Protein AF-A0A2T0B8X1-F1 (afdb_monomer)

Sequence (105 aa):
MNSKKLFFIYKSGQDINKYFTEHSGENKITGIAYKMLNSVKTGNKNDFMDAILRIYMTAQKEVPALFSEVFSDEDSEFEAVAQTFVSGLISKEIHKKEGEVNKDE

Solvent-accessible surface area (backbone atoms only — not comparable to full-atom values): 6146 Å² total; per-residue (Å²): 141,56,72,69,57,50,52,50,41,20,50,55,16,33,57,52,31,51,52,39,53,77,73,66,42,64,74,58,51,58,58,50,48,54,53,40,53,52,20,57,76,71,68,36,62,66,60,33,50,53,51,50,52,51,52,26,58,74,65,75,45,84,77,63,72,72,60,63,63,49,74,46,92,52,65,72,56,31,52,55,52,51,53,35,23,46,53,16,34,72,45,70,83,80,71,75,75,87,76,79,76,83,81,86,126

Mean predicted aligned error: 7.49 Å

Structure (mmCIF, N/CA/C/O backbone):
data_AF-A0A2T0B8X1-F1
#
_entry.id   AF-A0A2T0B8X1-F1
#
loop_
_atom_site.group_PDB
_atom_site.id
_atom_site.type_symbol
_atom_site.label_atom_id
_atom_site.label_alt_id
_atom_site.label_comp_id
_atom_site.label_asym_id
_atom_site.label_entity_id
_atom_site.label_seq_id
_atom_site.pdbx_PDB_ins_code
_atom_site.Cartn_x
_atom_site.Cartn_y
_atom_site.Cartn_z
_atom_site.occupancy
_atom_site.B_is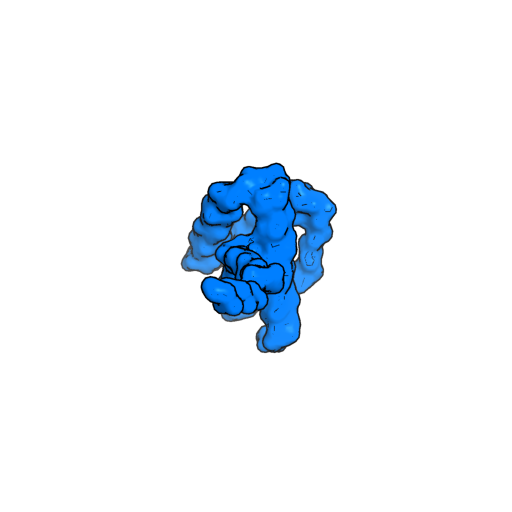o_or_equiv
_atom_site.auth_seq_id
_atom_site.auth_comp_id
_atom_site.auth_asym_id
_atom_site.auth_atom_id
_atom_site.pdbx_PDB_model_num
ATOM 1 N N . MET A 1 1 ? -8.247 -8.787 13.878 1.00 66.69 1 MET A N 1
ATOM 2 C CA . MET A 1 1 ? -7.614 -9.285 12.619 1.00 66.69 1 MET A CA 1
ATOM 3 C C . MET A 1 1 ? -7.165 -10.769 12.609 1.00 66.69 1 MET A C 1
ATOM 5 O O . MET A 1 1 ? -6.490 -11.212 13.527 1.00 66.69 1 MET A O 1
ATOM 9 N N . ASN A 1 2 ? -7.461 -11.538 11.544 1.00 80.62 2 ASN A N 1
ATOM 10 C CA . ASN A 1 2 ? -7.036 -12.948 11.339 1.00 80.62 2 ASN A CA 1
ATOM 11 C C . ASN A 1 2 ? -5.731 -13.047 10.508 1.00 80.62 2 ASN A C 1
ATOM 13 O O . ASN A 1 2 ? -5.604 -12.360 9.495 1.00 80.62 2 ASN A O 1
ATOM 17 N N . SER A 1 3 ? -4.799 -13.944 10.860 1.00 83.19 3 SER A N 1
ATOM 18 C CA . SER A 1 3 ? -3.523 -14.164 10.146 1.00 83.19 3 SER A CA 1
ATOM 19 C C . SER A 1 3 ? -3.674 -14.431 8.641 1.00 83.19 3 SER A C 1
ATOM 21 O O . SER A 1 3 ? -2.834 -13.996 7.857 1.00 83.19 3 SER A O 1
ATOM 23 N N . LYS A 1 4 ? -4.760 -15.087 8.207 1.00 88.06 4 LYS A N 1
ATOM 24 C CA . LYS A 1 4 ? -5.055 -15.300 6.777 1.00 88.06 4 LYS A CA 1
ATOM 25 C C . LYS A 1 4 ? -5.332 -13.987 6.039 1.00 88.06 4 LYS A C 1
ATOM 27 O O . LYS A 1 4 ? -4.872 -13.818 4.914 1.00 88.06 4 LYS A O 1
ATOM 32 N N . LYS A 1 5 ? -6.053 -13.055 6.676 1.00 87.50 5 LYS A N 1
ATOM 33 C CA . LYS A 1 5 ? -6.347 -11.727 6.112 1.00 87.50 5 LYS A CA 1
ATOM 34 C C . LYS A 1 5 ? -5.064 -10.912 5.957 1.00 87.50 5 LYS A C 1
ATOM 36 O O . LYS A 1 5 ? -4.812 -10.377 4.885 1.00 87.50 5 LYS A O 1
ATOM 41 N N . LEU A 1 6 ? -4.219 -10.887 6.991 1.00 89.81 6 LEU A N 1
ATOM 42 C CA . LEU A 1 6 ? -2.924 -10.199 6.938 1.00 89.81 6 LEU A CA 1
ATOM 43 C C . LEU A 1 6 ? -2.009 -10.783 5.856 1.00 89.81 6 LEU A C 1
ATOM 45 O O . LEU A 1 6 ? -1.403 -10.037 5.094 1.00 89.81 6 LEU A O 1
ATOM 49 N N . PHE A 1 7 ? -1.959 -12.110 5.724 1.00 92.25 7 PHE A N 1
ATOM 50 C CA . PHE A 1 7 ? -1.195 -12.743 4.651 1.00 92.25 7 PHE A CA 1
ATOM 51 C C . PHE A 1 7 ? -1.703 -12.340 3.260 1.00 92.25 7 PHE A C 1
ATOM 53 O O . PHE A 1 7 ? -0.900 -12.052 2.375 1.00 92.25 7 PHE A O 1
ATOM 60 N N . PHE A 1 8 ? -3.022 -12.264 3.072 1.00 92.62 8 PHE A N 1
ATOM 61 C CA . PHE A 1 8 ? -3.604 -11.785 1.821 1.00 92.62 8 PHE A CA 1
ATOM 62 C C . PHE A 1 8 ? -3.239 -10.317 1.544 1.00 92.62 8 PHE A C 1
ATOM 64 O O . PHE A 1 8 ? -2.752 -10.024 0.459 1.00 92.62 8 PHE A O 1
ATOM 71 N N . ILE A 1 9 ? -3.365 -9.417 2.530 1.00 93.94 9 ILE A N 1
ATOM 72 C CA . ILE A 1 9 ? -2.929 -8.010 2.412 1.00 93.94 9 ILE A CA 1
ATOM 73 C C . ILE A 1 9 ? -1.461 -7.916 1.994 1.00 93.94 9 ILE A C 1
ATOM 75 O O . ILE A 1 9 ? -1.116 -7.158 1.086 1.00 93.94 9 ILE A O 1
ATOM 79 N N . TYR A 1 10 ? -0.601 -8.692 2.653 1.00 95.06 10 TYR A N 1
ATOM 80 C CA . TYR A 1 10 ? 0.819 -8.733 2.342 1.00 95.06 10 TYR A CA 1
ATOM 81 C C . TYR A 1 10 ? 1.038 -9.138 0.881 1.00 95.06 10 TYR A C 1
ATOM 83 O O . TYR A 1 10 ? 1.740 -8.444 0.149 1.00 95.06 10 TYR A O 1
ATOM 91 N N . LYS A 1 11 ? 0.384 -10.215 0.426 1.00 95.44 11 LYS A N 1
ATOM 92 C CA . LYS A 1 11 ? 0.465 -10.678 -0.966 1.00 95.44 11 LYS A CA 1
ATOM 93 C C . LYS A 1 11 ? -0.049 -9.653 -1.968 1.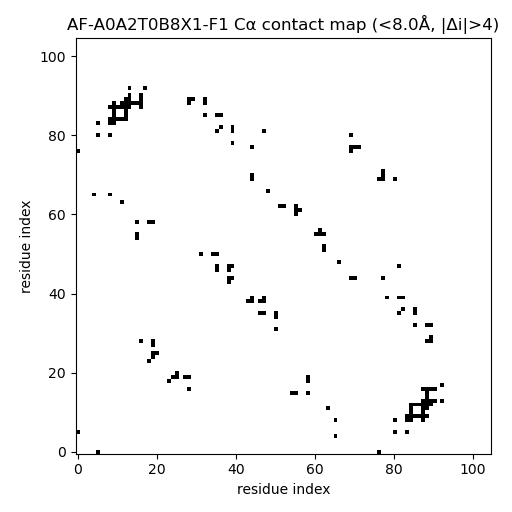00 95.44 11 LYS A C 1
ATOM 95 O O . LYS A 1 11 ? 0.597 -9.472 -2.994 1.00 95.44 11 LYS A O 1
ATOM 100 N N . SER A 1 12 ? -1.117 -8.930 -1.654 1.00 95.19 12 SER A N 1
ATOM 101 C CA . SER A 1 12 ? -1.599 -7.835 -2.497 1.00 95.19 12 SER A CA 1
ATOM 102 C C . SER A 1 12 ? -0.571 -6.703 -2.617 1.00 95.19 12 SER A C 1
ATOM 104 O O . SER A 1 12 ? -0.390 -6.143 -3.694 1.00 95.19 12 SER A O 1
ATOM 106 N N . GLY A 1 13 ? 0.158 -6.392 -1.539 1.00 95.50 13 GLY A N 1
ATOM 107 C CA . GLY A 1 13 ? 1.297 -5.469 -1.592 1.00 95.50 13 GLY A CA 1
ATOM 108 C C . GLY A 1 13 ? 2.406 -5.967 -2.523 1.00 95.50 13 GLY A C 1
ATOM 109 O O . GLY A 1 13 ? 2.877 -5.210 -3.373 1.00 95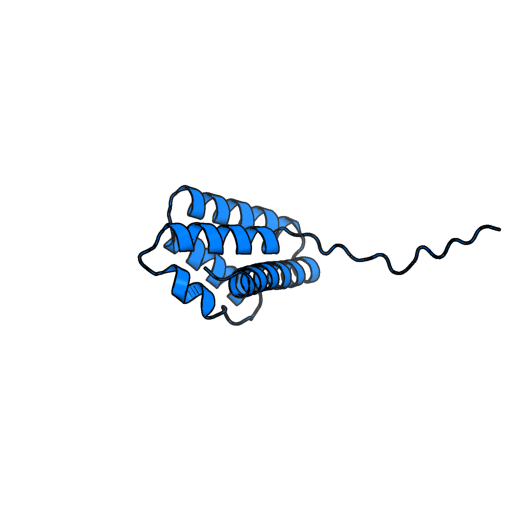.50 13 GLY A O 1
ATOM 110 N N . GLN A 1 14 ? 2.779 -7.249 -2.418 1.00 95.19 14 GLN A N 1
ATOM 111 C CA . GLN A 1 14 ? 3.794 -7.856 -3.294 1.00 95.19 14 GLN A CA 1
ATOM 112 C C . GLN A 1 14 ? 3.378 -7.833 -4.769 1.00 95.19 14 GLN A C 1
ATOM 114 O O . GLN A 1 14 ? 4.189 -7.544 -5.642 1.00 95.19 14 GLN A O 1
ATOM 119 N N . ASP A 1 15 ? 2.108 -8.112 -5.055 1.00 95.00 15 ASP A N 1
ATOM 120 C CA . ASP A 1 15 ? 1.574 -8.135 -6.417 1.00 95.00 15 ASP A CA 1
ATOM 121 C C . ASP A 1 15 ? 1.592 -6.744 -7.081 1.00 95.00 15 ASP A C 1
ATOM 123 O O . ASP A 1 15 ? 1.850 -6.612 -8.283 1.00 95.00 15 ASP A O 1
ATOM 127 N N . ILE A 1 16 ? 1.386 -5.678 -6.299 1.00 95.12 16 ILE A N 1
ATOM 128 C CA . ILE A 1 16 ? 1.595 -4.312 -6.788 1.00 95.12 16 ILE A CA 1
ATOM 129 C C . ILE A 1 16 ? 3.085 -4.015 -6.976 1.00 95.12 16 ILE A C 1
ATOM 131 O O . ILE A 1 16 ? 3.451 -3.453 -8.008 1.00 95.12 16 ILE A O 1
ATOM 135 N N . ASN A 1 17 ? 3.954 -4.405 -6.034 1.00 94.00 17 ASN A N 1
ATOM 136 C CA . ASN A 1 17 ? 5.403 -4.243 -6.198 1.00 94.00 17 ASN A CA 1
ATOM 137 C C . ASN A 1 17 ? 5.875 -4.845 -7.526 1.00 94.00 17 ASN A C 1
ATOM 139 O O . ASN A 1 17 ? 6.498 -4.148 -8.326 1.00 94.00 17 ASN A O 1
ATOM 143 N N . LYS A 1 18 ? 5.498 -6.101 -7.781 1.00 92.25 18 LYS A N 1
ATOM 144 C CA . LYS A 1 18 ? 5.839 -6.839 -8.995 1.00 92.25 18 LYS A CA 1
ATOM 145 C C . LYS A 1 18 ? 5.445 -6.076 -10.256 1.00 92.25 18 LYS A C 1
ATOM 147 O O . LYS A 1 18 ? 6.293 -5.843 -11.113 1.00 92.25 18 LYS A O 1
ATOM 152 N N . TYR A 1 19 ? 4.201 -5.597 -10.324 1.00 93.00 19 TYR A N 1
ATOM 153 C CA . TYR A 1 19 ? 3.735 -4.796 -11.456 1.00 93.00 19 TYR A CA 1
ATOM 154 C C . TYR A 1 19 ? 4.629 -3.571 -11.707 1.00 93.00 19 TYR A C 1
ATOM 156 O O . TYR A 1 19 ? 5.076 -3.349 -12.831 1.00 93.00 19 TYR A O 1
ATOM 164 N N . PHE A 1 20 ? 4.927 -2.777 -10.675 1.00 91.19 20 PHE A N 1
ATOM 165 C CA . PHE A 1 20 ? 5.740 -1.567 -10.841 1.00 91.19 20 PHE A CA 1
ATOM 166 C C . PHE A 1 20 ? 7.206 -1.869 -11.164 1.00 91.19 20 PHE A C 1
ATOM 168 O O . PHE A 1 20 ? 7.811 -1.127 -11.939 1.00 91.19 20 PHE A O 1
ATOM 175 N N . THR A 1 21 ? 7.768 -2.942 -10.611 1.00 88.56 21 THR A N 1
ATOM 176 C CA . THR A 1 21 ? 9.126 -3.400 -10.931 1.00 88.56 21 THR A CA 1
ATOM 177 C C . THR A 1 21 ? 9.231 -3.802 -12.403 1.00 88.56 21 THR A C 1
ATOM 179 O O . THR A 1 21 ? 10.175 -3.398 -13.077 1.00 88.56 21 THR A O 1
ATOM 182 N N . GLU A 1 22 ? 8.224 -4.499 -12.933 1.00 88.94 22 GLU A N 1
ATOM 183 C CA . GLU A 1 22 ? 8.170 -4.927 -14.337 1.00 88.94 22 GLU A CA 1
ATOM 184 C C . GLU A 1 22 ? 7.871 -3.774 -15.321 1.00 88.94 22 GLU A C 1
ATOM 186 O O . GLU A 1 22 ? 8.347 -3.808 -16.453 1.00 88.94 22 GLU A O 1
ATOM 191 N N . HIS A 1 23 ? 7.115 -2.742 -14.912 1.00 87.62 23 HIS A N 1
ATOM 192 C CA . HIS A 1 23 ? 6.542 -1.750 -15.846 1.00 87.62 23 HIS A CA 1
ATOM 193 C C . HIS A 1 23 ? 6.951 -0.285 -15.607 1.00 87.62 23 HIS A C 1
ATOM 195 O O . HIS A 1 23 ? 6.602 0.587 -16.402 1.00 87.62 23 HIS A O 1
ATOM 201 N N . SER A 1 24 ? 7.593 0.065 -14.490 1.00 73.88 24 SER A N 1
ATOM 202 C CA . SER A 1 24 ? 7.782 1.477 -14.092 1.00 73.88 24 SER A CA 1
ATOM 203 C C . SER A 1 24 ? 9.072 1.787 -13.321 1.00 73.88 24 SER A C 1
ATOM 205 O O . SER A 1 24 ? 9.326 2.960 -13.038 1.00 73.88 24 SER A O 1
ATOM 207 N N . GLY A 1 25 ? 9.887 0.778 -13.000 1.00 66.81 25 GLY A N 1
ATOM 208 C CA . GLY A 1 25 ? 11.149 0.920 -12.270 1.00 66.81 25 GLY A CA 1
ATOM 209 C C . GLY A 1 25 ? 10.988 1.048 -10.745 1.00 66.81 25 GLY A C 1
ATOM 210 O O . GLY A 1 25 ? 10.075 1.707 -10.241 1.00 66.81 25 GLY A O 1
ATOM 211 N N . GLU A 1 26 ? 11.920 0.444 -9.996 1.00 67.56 26 GLU A N 1
ATOM 212 C CA . GLU A 1 26 ? 11.857 0.278 -8.528 1.00 67.56 26 GLU A CA 1
ATOM 213 C C . GLU A 1 26 ? 11.711 1.598 -7.742 1.00 67.56 26 GLU A C 1
ATOM 215 O O . GLU A 1 26 ? 11.028 1.649 -6.716 1.00 67.56 26 GLU A O 1
ATOM 220 N N . ASN A 1 27 ? 12.294 2.699 -8.233 1.00 74.44 27 ASN A N 1
ATOM 221 C CA . ASN A 1 27 ? 12.314 3.994 -7.536 1.00 74.44 27 ASN A CA 1
ATOM 222 C C . ASN A 1 27 ? 10.911 4.555 -7.237 1.00 74.44 27 ASN A C 1
ATOM 224 O O . ASN A 1 27 ? 10.731 5.313 -6.279 1.00 74.44 27 ASN A O 1
ATOM 228 N N . LYS A 1 28 ? 9.903 4.180 -8.035 1.00 82.50 28 LYS A N 1
ATOM 229 C CA 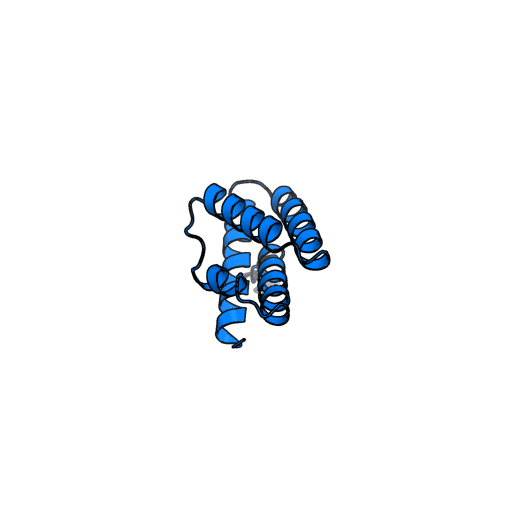. LYS A 1 28 ? 8.526 4.656 -7.864 1.00 82.50 28 LYS A CA 1
ATOM 230 C C . LYS A 1 28 ? 7.867 4.060 -6.617 1.00 82.50 28 LYS A C 1
ATOM 232 O O . LYS A 1 28 ? 7.156 4.776 -5.912 1.00 82.50 28 LYS A O 1
ATOM 237 N N . ILE A 1 29 ? 8.151 2.794 -6.303 1.00 89.56 29 ILE A N 1
ATOM 238 C CA . ILE A 1 29 ? 7.592 2.099 -5.136 1.00 89.56 29 ILE A CA 1
ATOM 239 C C . ILE A 1 29 ? 8.098 2.707 -3.831 1.00 89.56 29 ILE A C 1
ATOM 241 O O . ILE A 1 29 ? 7.295 2.990 -2.944 1.00 89.56 29 ILE A O 1
ATOM 245 N N . THR A 1 30 ? 9.399 2.986 -3.731 1.00 88.56 30 THR A N 1
ATOM 246 C CA . THR A 1 30 ? 9.996 3.571 -2.522 1.00 88.56 30 THR A CA 1
ATOM 247 C C . THR A 1 30 ? 9.327 4.895 -2.151 1.00 88.56 30 THR A C 1
ATOM 249 O O . THR A 1 30 ? 8.919 5.091 -1.007 1.00 88.56 30 THR A O 1
ATOM 252 N N . GLY A 1 31 ? 9.134 5.792 -3.125 1.00 91.19 31 GLY A N 1
ATOM 253 C CA . GLY A 1 31 ? 8.467 7.076 -2.889 1.00 91.19 31 GLY A CA 1
ATOM 254 C C . GLY A 1 31 ? 7.001 6.936 -2.461 1.00 91.19 31 GLY A C 1
ATOM 255 O O . GLY A 1 31 ? 6.529 7.699 -1.617 1.00 91.19 31 GLY A O 1
ATOM 256 N N . ILE A 1 32 ? 6.280 5.955 -3.010 1.00 92.56 32 ILE A N 1
ATOM 257 C CA . ILE A 1 32 ? 4.892 5.659 -2.624 1.00 92.56 32 ILE A CA 1
ATOM 258 C C . ILE A 1 32 ? 4.839 5.108 -1.196 1.00 92.56 32 ILE A C 1
ATOM 260 O O . ILE A 1 32 ? 4.046 5.592 -0.389 1.00 92.56 32 ILE A O 1
ATOM 264 N N . ALA A 1 33 ? 5.711 4.154 -0.863 1.00 94.38 33 ALA A N 1
ATOM 265 C CA . ALA A 1 33 ? 5.778 3.552 0.464 1.00 94.38 33 ALA A CA 1
ATOM 266 C C . ALA A 1 33 ? 6.062 4.601 1.550 1.00 94.38 33 ALA A C 1
ATOM 268 O O . ALA A 1 33 ? 5.395 4.607 2.582 1.00 94.38 33 ALA A O 1
ATOM 269 N N . TYR A 1 34 ? 6.972 5.550 1.299 1.00 94.19 34 TYR A N 1
ATOM 270 C CA . TYR A 1 34 ? 7.220 6.659 2.227 1.00 94.19 34 TYR A CA 1
ATOM 271 C C . TYR A 1 34 ? 5.981 7.527 2.469 1.00 94.19 34 TYR A C 1
ATOM 273 O O . TYR A 1 34 ? 5.704 7.887 3.613 1.00 94.19 34 TYR A O 1
ATOM 281 N N . LYS A 1 35 ? 5.213 7.848 1.419 1.00 93.81 35 LYS A N 1
ATOM 282 C CA . LYS A 1 35 ? 3.964 8.612 1.567 1.00 93.81 35 LYS A CA 1
ATOM 283 C C . LYS A 1 35 ? 2.937 7.842 2.393 1.00 93.81 35 LYS A C 1
ATOM 285 O O . LYS A 1 35 ? 2.389 8.409 3.329 1.00 93.81 35 LYS A O 1
ATOM 290 N N . MET A 1 36 ? 2.751 6.552 2.107 1.00 95.75 36 MET A N 1
ATOM 291 C CA . MET A 1 36 ? 1.845 5.690 2.872 1.00 95.75 36 MET A CA 1
ATOM 292 C C . MET A 1 36 ? 2.244 5.606 4.348 1.00 95.75 36 MET A C 1
ATOM 294 O O . MET A 1 36 ? 1.390 5.753 5.215 1.00 95.75 36 MET A O 1
ATOM 298 N N . LEU A 1 37 ? 3.535 5.438 4.652 1.00 95.38 37 LEU A N 1
ATOM 299 C CA . LEU A 1 37 ? 4.028 5.413 6.034 1.00 95.38 37 LEU A CA 1
ATOM 300 C C . LEU A 1 37 ? 3.763 6.730 6.770 1.00 95.38 37 LEU A C 1
ATOM 302 O O . LEU A 1 37 ? 3.444 6.705 7.956 1.00 95.38 37 LEU A O 1
ATOM 306 N N . ASN A 1 38 ? 3.877 7.871 6.088 1.00 95.62 38 ASN A N 1
ATOM 307 C CA . ASN A 1 38 ? 3.538 9.161 6.684 1.00 95.62 38 ASN A CA 1
ATOM 308 C C . ASN A 1 38 ? 2.039 9.261 6.989 1.00 95.62 38 ASN A C 1
ATOM 310 O O . ASN A 1 38 ? 1.694 9.691 8.084 1.00 95.62 38 ASN A O 1
ATOM 314 N N . SER A 1 39 ? 1.171 8.809 6.079 1.00 94.38 39 SER A N 1
ATOM 315 C CA . SER A 1 39 ? -0.280 8.766 6.304 1.00 94.38 39 SER A CA 1
ATOM 316 C C . SER A 1 39 ? -0.661 7.862 7.479 1.00 94.38 39 SER A C 1
ATOM 318 O O . SER A 1 39 ? -1.494 8.241 8.293 1.00 94.38 39 SER A O 1
ATOM 320 N N . VAL A 1 40 ? -0.016 6.698 7.619 1.00 93.00 40 VAL A N 1
ATOM 321 C CA . VAL A 1 40 ? -0.235 5.797 8.765 1.00 93.00 40 VAL A CA 1
ATOM 322 C C . VAL A 1 40 ? 0.178 6.468 10.074 1.00 93.00 40 VAL A C 1
ATOM 324 O O . VAL A 1 40 ? -0.600 6.490 11.020 1.00 93.00 40 VAL A O 1
ATOM 327 N N . LYS A 1 41 ? 1.368 7.082 10.121 1.00 92.38 41 LYS A N 1
ATOM 328 C CA . LYS A 1 41 ? 1.880 7.763 11.325 1.00 92.38 41 LYS A CA 1
ATOM 329 C C . LYS A 1 41 ? 1.003 8.920 11.796 1.00 92.38 41 LYS A C 1
ATOM 331 O O . LYS A 1 41 ? 0.964 9.194 12.989 1.00 92.38 41 LYS A O 1
ATOM 336 N N . THR A 1 42 ? 0.349 9.626 10.876 1.00 92.62 42 THR A N 1
ATOM 337 C CA . THR A 1 42 ? -0.534 10.755 11.203 1.00 92.62 42 THR A CA 1
ATOM 338 C C . THR A 1 42 ? -1.994 10.344 11.389 1.00 92.62 42 THR A C 1
ATOM 340 O O . THR A 1 42 ? -2.833 11.211 11.616 1.00 92.62 42 THR A O 1
ATOM 343 N N . GLY A 1 43 ? -2.316 9.049 11.277 1.00 89.00 43 GLY A N 1
ATOM 344 C CA . GLY A 1 43 ? -3.694 8.556 11.328 1.00 89.00 43 GLY A CA 1
ATOM 345 C C . GLY A 1 43 ? -4.548 8.988 10.130 1.00 89.00 43 GLY A C 1
ATOM 346 O O . GLY A 1 43 ? -5.773 8.887 10.175 1.00 89.00 43 GLY A O 1
ATOM 347 N N . ASN A 1 44 ? -3.937 9.477 9.046 1.00 92.06 44 ASN A N 1
ATOM 348 C CA . ASN A 1 44 ? -4.661 9.953 7.873 1.00 92.06 44 ASN A CA 1
ATOM 349 C C . ASN A 1 44 ? -5.080 8.781 6.966 1.00 92.06 44 ASN A C 1
ATOM 351 O O . ASN A 1 44 ? -4.435 8.475 5.957 1.00 92.06 44 ASN A O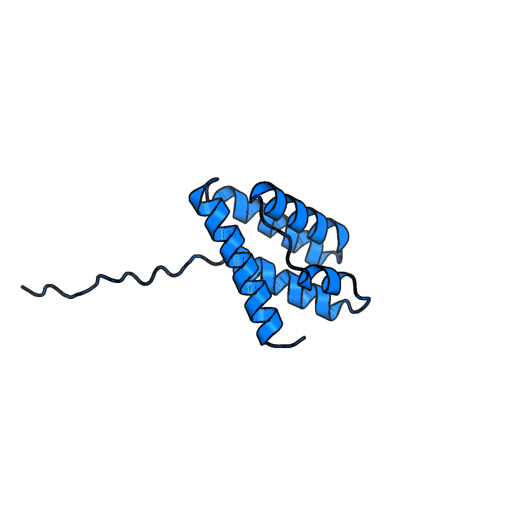 1
ATOM 355 N N . LYS A 1 45 ? -6.188 8.128 7.341 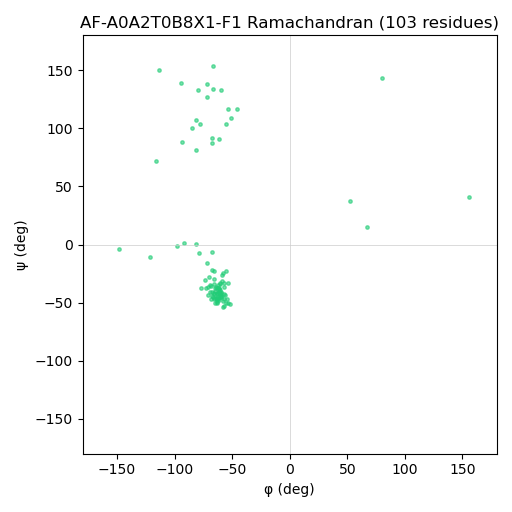1.00 91.06 45 LYS A N 1
ATOM 356 C CA . LYS A 1 45 ? -6.803 7.009 6.603 1.00 91.06 45 LYS A CA 1
ATOM 357 C C . LYS A 1 45 ? -7.161 7.390 5.159 1.00 91.06 45 LYS A C 1
ATOM 359 O O . LYS A 1 45 ? -6.976 6.580 4.252 1.00 91.06 45 LYS A O 1
ATOM 364 N N . ASN A 1 46 ? -7.607 8.629 4.937 1.00 91.38 46 ASN A N 1
ATOM 365 C CA . ASN A 1 46 ? -7.987 9.122 3.611 1.00 91.38 46 ASN A CA 1
ATOM 366 C C . ASN A 1 46 ? -6.784 9.165 2.667 1.00 91.38 46 ASN A C 1
ATOM 368 O O . ASN A 1 46 ? -6.844 8.579 1.591 1.00 91.38 46 ASN A O 1
ATOM 372 N N . ASP A 1 47 ? -5.668 9.765 3.090 1.00 93.50 47 ASP A N 1
ATOM 373 C CA . ASP A 1 47 ? -4.455 9.831 2.264 1.00 93.50 47 ASP A CA 1
ATOM 374 C C . ASP A 1 47 ? -3.891 8.438 1.957 1.00 93.50 47 ASP A C 1
ATOM 376 O O . ASP A 1 47 ? -3.401 8.185 0.852 1.00 93.50 47 ASP A O 1
ATOM 380 N N . PHE A 1 48 ? -3.963 7.520 2.927 1.00 93.88 48 PHE A N 1
ATOM 381 C CA . PHE A 1 48 ? -3.557 6.135 2.708 1.00 93.88 48 PHE A CA 1
ATOM 382 C C . PHE A 1 48 ? -4.415 5.474 1.619 1.00 93.88 48 PHE A C 1
ATOM 384 O O . PHE A 1 48 ? -3.879 4.881 0.681 1.00 93.88 48 PHE A O 1
ATOM 391 N N . MET A 1 49 ? -5.737 5.618 1.701 1.00 92.19 49 MET A N 1
ATOM 392 C CA . MET A 1 49 ? -6.669 5.033 0.735 1.00 92.19 49 MET A CA 1
ATOM 393 C C . MET A 1 49 ? -6.583 5.676 -0.650 1.00 92.19 49 MET A C 1
ATOM 395 O O . MET A 1 49 ? -6.624 4.972 -1.658 1.00 92.19 49 MET A O 1
ATOM 399 N N . ASP A 1 50 ? -6.349 6.981 -0.715 1.00 94.19 50 ASP A N 1
ATOM 400 C CA . ASP A 1 50 ? -6.022 7.696 -1.945 1.00 94.19 50 ASP A CA 1
ATOM 401 C C . ASP A 1 50 ? -4.776 7.120 -2.627 1.00 94.19 50 ASP A C 1
ATOM 403 O O . ASP A 1 50 ? -4.733 6.961 -3.851 1.00 94.19 50 ASP A O 1
ATOM 407 N N . ALA A 1 51 ? -3.745 6.800 -1.841 1.00 94.56 51 ALA A N 1
ATOM 408 C CA . ALA A 1 51 ? -2.534 6.180 -2.354 1.00 94.56 51 ALA A CA 1
ATOM 409 C C . ALA A 1 51 ? -2.801 4.753 -2.864 1.00 94.56 51 ALA A C 1
ATOM 411 O O . ALA A 1 51 ? -2.301 4.407 -3.937 1.00 94.56 51 ALA A O 1
ATOM 412 N N . ILE A 1 52 ? -3.620 3.960 -2.158 1.00 95.19 52 ILE A N 1
ATOM 413 C CA . ILE A 1 52 ? -4.081 2.635 -2.611 1.00 95.19 52 ILE A CA 1
ATOM 414 C C . ILE A 1 52 ? -4.808 2.755 -3.956 1.00 95.19 52 ILE A C 1
ATOM 416 O O . ILE A 1 52 ? -4.411 2.123 -4.933 1.00 95.19 52 ILE A O 1
ATOM 420 N N . LEU A 1 53 ? -5.822 3.614 -4.059 1.00 95.00 53 LEU A N 1
ATOM 421 C CA . LEU A 1 53 ? -6.593 3.783 -5.292 1.00 95.00 53 LEU A CA 1
ATOM 422 C C . LEU A 1 53 ? -5.694 4.148 -6.479 1.00 95.00 53 LEU A C 1
ATOM 424 O O . LEU A 1 53 ? -5.814 3.554 -7.549 1.00 95.00 53 LEU A O 1
ATOM 428 N N . ARG A 1 54 ? -4.738 5.066 -6.289 1.00 94.25 54 ARG A N 1
ATOM 429 C CA . ARG A 1 54 ? -3.816 5.489 -7.356 1.00 94.25 54 ARG A CA 1
ATOM 430 C C . ARG A 1 54 ? -2.921 4.358 -7.857 1.00 94.25 54 ARG A C 1
ATOM 432 O O . ARG A 1 54 ? -2.721 4.253 -9.069 1.00 94.25 54 ARG A O 1
ATOM 439 N N . ILE A 1 55 ? -2.367 3.525 -6.972 1.00 94.25 55 ILE A N 1
ATOM 440 C CA . ILE A 1 55 ? -1.477 2.433 -7.404 1.00 94.25 55 ILE A CA 1
ATOM 441 C C . ILE A 1 55 ? -2.240 1.299 -8.079 1.00 94.25 55 ILE A C 1
ATOM 443 O O . ILE A 1 55 ? -1.759 0.783 -9.083 1.00 94.25 55 ILE A O 1
ATOM 447 N N . TYR A 1 56 ? -3.441 0.966 -7.601 1.00 95.25 56 TYR A N 1
ATOM 448 C CA . TYR A 1 56 ? -4.289 -0.046 -8.233 1.00 95.25 56 TYR A CA 1
ATOM 449 C C . TYR A 1 56 ? -4.834 0.432 -9.580 1.00 95.25 56 TYR A C 1
ATOM 451 O O . TYR A 1 56 ? -4.772 -0.307 -10.558 1.00 95.25 56 TYR A O 1
ATOM 459 N N . MET A 1 57 ? -5.243 1.701 -9.677 1.00 94.94 57 MET A N 1
ATOM 460 C CA . MET A 1 57 ? -5.629 2.331 -10.943 1.00 94.94 57 MET A CA 1
ATOM 461 C C . MET A 1 57 ? -4.475 2.325 -11.951 1.00 94.94 57 MET A C 1
ATOM 463 O O . MET A 1 57 ? -4.664 1.946 -13.102 1.00 94.94 57 MET A O 1
ATOM 467 N N . THR A 1 58 ? -3.262 2.683 -11.516 1.00 93.25 58 THR A N 1
ATOM 468 C CA . THR A 1 58 ? -2.061 2.627 -12.370 1.00 93.25 58 THR A CA 1
ATOM 469 C C . THR A 1 58 ? -1.752 1.198 -12.820 1.00 93.25 58 THR A C 1
ATOM 471 O O . THR A 1 58 ? -1.277 0.994 -13.937 1.00 93.25 58 THR A O 1
ATOM 474 N N . ALA A 1 59 ? -2.014 0.215 -11.955 1.00 93.00 59 ALA A N 1
ATOM 475 C CA . ALA A 1 59 ? -1.849 -1.201 -12.251 1.00 93.00 59 ALA A CA 1
ATOM 476 C C . ALA A 1 59 ? -2.989 -1.807 -13.079 1.00 93.00 59 ALA A C 1
ATOM 478 O O . ALA A 1 59 ? -2.874 -2.959 -13.484 1.00 93.00 59 ALA A O 1
ATOM 479 N N . GLN A 1 60 ? -4.070 -1.056 -13.330 1.00 94.25 60 GLN A N 1
ATOM 480 C CA . GLN A 1 60 ? -5.312 -1.564 -13.925 1.00 94.25 60 GLN A CA 1
ATOM 481 C C . GLN A 1 60 ? -5.851 -2.797 -13.174 1.00 94.25 60 GLN A C 1
ATOM 483 O O . GLN A 1 60 ? -6.353 -3.744 -13.776 1.00 94.25 60 GLN A O 1
ATOM 488 N N . LYS A 1 61 ? -5.720 -2.789 -11.841 1.00 94.25 61 LYS A N 1
ATOM 489 C CA . LYS A 1 61 ? -6.165 -3.858 -10.939 1.00 94.25 61 LYS A CA 1
ATOM 490 C C . LYS A 1 61 ? -7.310 -3.373 -10.058 1.00 94.25 61 LYS A C 1
ATOM 492 O O . LYS A 1 61 ? -7.378 -2.200 -9.695 1.00 94.25 61 LYS A O 1
ATOM 497 N N . GLU A 1 62 ? -8.180 -4.296 -9.668 1.00 93.31 62 GLU A N 1
ATOM 498 C CA . GLU A 1 62 ? -9.232 -4.030 -8.688 1.00 93.31 62 GLU A CA 1
ATOM 499 C C . GLU A 1 62 ? -8.641 -3.889 -7.283 1.00 93.31 62 GLU A C 1
ATOM 501 O O . GLU A 1 62 ? -7.773 -4.667 -6.880 1.00 93.31 62 GLU A O 1
ATOM 506 N N . VAL A 1 63 ? -9.127 -2.905 -6.522 1.00 92.50 63 VAL A N 1
ATOM 507 C CA . VAL A 1 63 ? -8.758 -2.765 -5.110 1.00 92.50 63 VAL A CA 1
ATOM 508 C C . VAL A 1 63 ? -9.428 -3.889 -4.316 1.00 92.50 63 VAL A C 1
ATOM 510 O O . VAL A 1 63 ? -10.652 -4.020 -4.377 1.00 92.50 63 VAL A O 1
ATO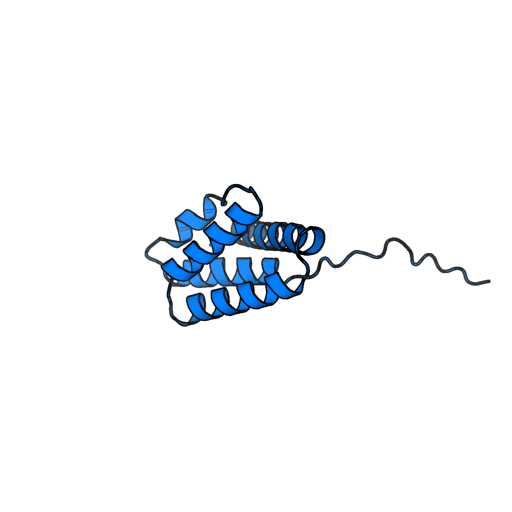M 513 N N . PRO A 1 64 ? -8.678 -4.679 -3.528 1.00 90.62 64 PRO A N 1
ATOM 514 C CA . PRO A 1 64 ? -9.273 -5.721 -2.715 1.00 90.62 64 PRO A CA 1
ATOM 515 C C . PRO A 1 64 ? -10.292 -5.160 -1.725 1.00 90.62 64 PRO A C 1
ATOM 517 O O . PRO A 1 64 ? -9.989 -4.227 -0.981 1.00 90.62 64 PRO A O 1
ATOM 520 N N . ALA A 1 65 ? -11.464 -5.796 -1.646 1.00 86.00 65 ALA A N 1
ATOM 521 C CA . ALA A 1 65 ? -12.540 -5.402 -0.733 1.00 86.00 65 ALA A CA 1
ATOM 522 C C . ALA A 1 65 ? -12.093 -5.334 0.737 1.00 86.00 65 ALA A C 1
ATOM 524 O O . ALA A 1 65 ? -12.655 -4.588 1.520 1.00 86.00 65 ALA A O 1
ATOM 525 N N . LEU A 1 66 ? -11.027 -6.045 1.111 1.00 83.31 66 LEU A N 1
ATOM 526 C CA . LEU A 1 66 ? -10.457 -5.992 2.456 1.00 83.31 66 LEU A CA 1
ATOM 527 C C . LEU A 1 66 ? -10.015 -4.576 2.881 1.00 83.31 66 LEU A C 1
ATOM 529 O O . LEU A 1 66 ? -10.009 -4.277 4.070 1.00 83.31 66 LEU A O 1
ATOM 533 N N . PHE A 1 67 ? -9.706 -3.681 1.937 1.00 84.56 67 PHE A N 1
ATOM 534 C CA . PHE A 1 67 ? -9.432 -2.278 2.255 1.00 84.56 67 PHE A CA 1
ATOM 535 C C . PHE A 1 67 ? -10.679 -1.485 2.667 1.00 84.56 67 PHE A C 1
ATOM 537 O O . PHE A 1 67 ? -10.532 -0.432 3.274 1.00 84.56 67 PHE A O 1
ATOM 544 N N . SER A 1 68 ? -11.903 -1.960 2.409 1.00 76.44 68 SER A N 1
ATOM 545 C CA . SER A 1 68 ? -13.100 -1.297 2.942 1.00 76.44 68 SER A CA 1
ATOM 546 C C . SER A 1 68 ? -13.224 -1.475 4.456 1.00 76.44 68 SER A C 1
ATOM 548 O O . SER A 1 68 ? -13.776 -0.610 5.127 1.00 76.44 68 SER A O 1
ATOM 550 N N . GLU A 1 69 ? -12.676 -2.566 5.005 1.00 71.81 69 GLU A N 1
ATOM 551 C CA . GLU A 1 69 ? -12.642 -2.822 6.454 1.00 71.81 69 GLU A CA 1
ATOM 552 C C . GLU A 1 69 ? -11.728 -1.826 7.191 1.00 71.81 69 GLU A C 1
ATOM 554 O O . GLU A 1 69 ? -11.923 -1.567 8.373 1.00 71.81 69 GLU A O 1
ATOM 559 N N . VAL A 1 70 ? -10.780 -1.202 6.483 1.00 68.69 70 VAL A N 1
ATOM 560 C CA . VAL A 1 70 ? -9.881 -0.163 7.019 1.00 68.69 70 VAL A CA 1
ATOM 561 C C . VAL A 1 70 ? -10.625 1.118 7.417 1.00 68.69 70 VAL A C 1
ATOM 563 O O . VAL A 1 70 ? -10.142 1.878 8.255 1.00 68.69 70 VAL A O 1
ATOM 566 N N . PHE A 1 71 ? -11.807 1.358 6.846 1.00 67.19 71 PHE A N 1
ATOM 567 C CA . PHE A 1 71 ? -12.668 2.477 7.233 1.00 67.19 71 PHE A CA 1
ATOM 568 C C . PHE A 1 71 ? -13.499 2.195 8.490 1.00 67.19 71 PHE A C 1
ATOM 570 O O . PHE A 1 71 ? -14.278 3.054 8.891 1.00 67.19 71 PHE A O 1
ATOM 577 N N . SER A 1 72 ? -13.364 1.015 9.104 1.00 68.44 72 SER A N 1
ATOM 578 C CA . SER A 1 72 ? -14.004 0.745 10.390 1.00 68.44 72 SER A CA 1
ATOM 579 C C . SER A 1 72 ? -13.394 1.613 11.503 1.00 68.44 72 SER A C 1
ATOM 581 O O . SER A 1 72 ? -12.246 2.068 11.418 1.00 68.44 72 SER A O 1
ATOM 583 N N . ASP A 1 73 ? -14.187 1.877 12.545 1.00 61.19 73 ASP A N 1
ATOM 584 C CA . ASP A 1 73 ? -13.833 2.806 13.628 1.00 61.19 73 ASP A CA 1
ATOM 585 C C . ASP A 1 73 ? -12.661 2.313 14.507 1.00 61.19 73 ASP A C 1
ATOM 587 O O . ASP A 1 73 ? -12.164 3.057 15.350 1.00 61.19 73 ASP A O 1
ATOM 591 N N . GLU A 1 74 ? -12.169 1.085 14.309 1.00 70.62 74 GLU A N 1
ATOM 592 C CA . GLU A 1 74 ? -11.043 0.537 15.068 1.00 70.62 74 GLU A CA 1
ATOM 593 C C . GLU A 1 74 ? -9.688 0.951 14.466 1.00 70.62 74 GLU A C 1
ATOM 595 O O . GLU A 1 74 ? -9.176 0.360 13.513 1.00 70.62 74 GLU A O 1
ATOM 600 N N . ASP A 1 75 ? -9.056 1.963 15.064 1.00 66.81 75 ASP A N 1
ATOM 601 C CA . ASP A 1 75 ? -7.745 2.475 14.632 1.00 66.81 75 ASP A CA 1
ATOM 602 C C . ASP A 1 75 ? -6.624 1.420 14.649 1.00 66.81 75 ASP A C 1
ATOM 604 O O . ASP A 1 75 ? -5.726 1.451 13.803 1.00 66.81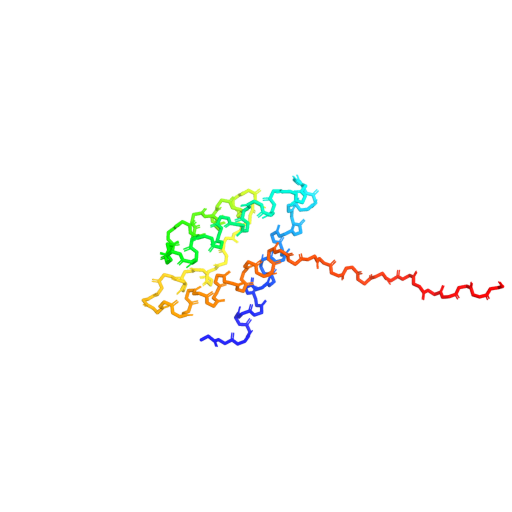 75 ASP A O 1
ATOM 608 N N . SER A 1 76 ? -6.691 0.449 15.566 1.00 69.31 76 SER A N 1
ATOM 609 C CA . SER A 1 76 ? -5.719 -0.649 15.660 1.00 69.31 76 SER A CA 1
ATOM 610 C C . SER A 1 76 ? -5.758 -1.584 14.445 1.00 69.31 76 SER A C 1
ATOM 612 O O . SER A 1 76 ? -4.728 -2.151 14.066 1.00 69.31 76 SER A O 1
ATOM 614 N N . GLU A 1 77 ? -6.915 -1.729 13.792 1.00 81.38 77 GLU A N 1
ATOM 615 C CA . GLU A 1 77 ? -7.037 -2.530 12.576 1.00 81.38 77 GLU A CA 1
ATOM 616 C C . GLU A 1 77 ? -6.470 -1.786 11.363 1.00 81.38 77 GLU A C 1
ATOM 618 O O . GLU A 1 77 ? -5.770 -2.398 10.550 1.00 81.38 77 GLU A O 1
ATOM 623 N N . PHE A 1 78 ? -6.658 -0.463 11.277 1.00 86.19 78 PHE A N 1
ATOM 624 C CA . PHE A 1 78 ? -6.041 0.347 10.222 1.00 86.19 78 PHE A CA 1
ATOM 625 C C . PHE A 1 78 ? -4.518 0.214 10.219 1.00 86.19 78 PHE A C 1
ATOM 627 O O . PHE A 1 78 ? -3.941 -0.108 9.177 1.00 86.19 78 PHE A O 1
ATOM 634 N N . GLU A 1 79 ? -3.865 0.432 11.364 1.00 89.38 79 GLU A N 1
ATOM 635 C CA . GLU A 1 79 ? -2.403 0.404 11.441 1.00 89.38 79 GLU A CA 1
ATOM 636 C C . GLU A 1 79 ? -1.855 -0.967 11.022 1.00 89.38 79 GLU A C 1
ATOM 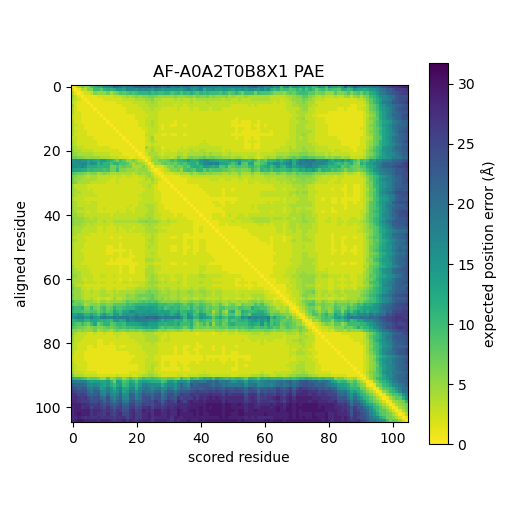638 O O . GLU A 1 79 ? -0.957 -1.050 10.179 1.00 89.38 79 GLU A O 1
ATOM 643 N N . ALA A 1 80 ? -2.460 -2.048 11.524 1.00 89.81 80 ALA A N 1
ATOM 644 C CA . ALA A 1 80 ? -2.064 -3.408 11.185 1.00 89.81 80 ALA A CA 1
ATOM 645 C C . ALA A 1 80 ? -2.256 -3.726 9.690 1.00 89.81 80 ALA A C 1
ATOM 647 O O . ALA A 1 80 ? -1.348 -4.294 9.072 1.00 89.81 80 ALA A O 1
ATOM 648 N N . VAL A 1 81 ? -3.392 -3.354 9.077 1.00 90.88 81 VAL A N 1
ATOM 649 C CA . VAL A 1 81 ? -3.605 -3.548 7.628 1.00 90.88 81 VAL A CA 1
ATOM 650 C C . VAL A 1 81 ? -2.593 -2.736 6.829 1.00 90.88 81 VAL A C 1
ATOM 652 O O . VAL A 1 81 ? -1.926 -3.276 5.943 1.00 90.88 81 VAL A O 1
ATOM 655 N N . ALA A 1 82 ? -2.461 -1.449 7.137 1.00 93.19 82 ALA A N 1
ATOM 656 C CA . ALA A 1 82 ? -1.653 -0.535 6.353 1.00 93.19 82 ALA A CA 1
ATOM 657 C C . ALA A 1 82 ? -0.166 -0.906 6.405 1.00 93.19 82 ALA A C 1
ATOM 659 O O . ALA A 1 82 ? 0.481 -1.010 5.361 1.00 93.19 82 ALA A O 1
ATOM 660 N N . GLN A 1 83 ? 0.369 -1.198 7.594 1.00 93.81 83 GLN A N 1
ATOM 661 C CA . GLN A 1 83 ? 1.759 -1.633 7.750 1.00 93.81 83 GLN A CA 1
ATOM 662 C C . GLN A 1 83 ? 2.021 -2.983 7.076 1.00 93.81 83 GLN A C 1
ATOM 664 O O . GLN A 1 83 ? 3.073 -3.169 6.458 1.00 93.81 83 GLN A O 1
ATOM 669 N N . THR A 1 84 ? 1.063 -3.913 7.127 1.00 94.75 84 THR A N 1
ATOM 670 C CA . THR A 1 84 ? 1.185 -5.210 6.444 1.00 94.75 84 THR A CA 1
ATOM 671 C C . THR A 1 84 ? 1.200 -5.042 4.926 1.00 94.75 84 THR A C 1
ATOM 673 O O . THR A 1 84 ? 2.017 -5.667 4.244 1.00 94.75 84 THR A O 1
ATOM 676 N N . PHE A 1 85 ? 0.353 -4.159 4.388 1.00 95.69 85 PHE A N 1
ATOM 677 C CA . PHE A 1 85 ? 0.339 -3.857 2.960 1.00 95.69 85 PHE A CA 1
ATOM 678 C C . PHE A 1 85 ? 1.662 -3.236 2.517 1.00 95.69 85 PHE A C 1
ATOM 680 O O . PHE A 1 85 ? 2.269 -3.709 1.558 1.00 95.69 85 PHE A O 1
ATOM 687 N N . VAL A 1 86 ? 2.139 -2.218 3.243 1.00 95.94 86 VAL A N 1
ATOM 688 C CA . VAL A 1 86 ? 3.414 -1.550 2.947 1.00 95.94 86 VAL A CA 1
ATOM 689 C C . VAL A 1 86 ? 4.574 -2.542 3.024 1.00 95.94 86 VAL A C 1
ATOM 691 O O . VAL A 1 86 ? 5.442 -2.516 2.157 1.00 95.94 86 VAL A O 1
ATOM 694 N N . SER A 1 87 ? 4.564 -3.466 3.989 1.00 95.69 87 SER A N 1
ATOM 695 C CA . SER A 1 87 ? 5.575 -4.526 4.103 1.00 95.69 87 SER A CA 1
ATOM 696 C C . SER A 1 87 ? 5.617 -5.428 2.867 1.00 95.69 87 SER A C 1
ATOM 698 O O . SER A 1 87 ? 6.698 -5.778 2.398 1.00 95.69 87 SER A O 1
ATOM 700 N N . GLY A 1 88 ? 4.457 -5.784 2.309 1.00 95.44 88 GLY A N 1
ATOM 701 C CA . GLY A 1 88 ? 4.378 -6.498 1.034 1.00 95.44 88 GLY A CA 1
ATOM 702 C C . GLY A 1 88 ? 4.852 -5.640 -0.138 1.00 95.44 88 GLY A C 1
ATOM 703 O O . GLY A 1 88 ? 5.646 -6.094 -0.960 1.00 95.44 88 GLY A O 1
ATOM 704 N N . LEU A 1 89 ? 4.428 -4.375 -0.169 1.00 95.12 89 LEU A N 1
ATOM 705 C CA . LEU A 1 89 ? 4.748 -3.408 -1.218 1.00 95.12 89 LEU A CA 1
ATOM 706 C C . LEU A 1 89 ? 6.249 -3.132 -1.348 1.00 95.12 89 LEU A C 1
ATOM 708 O O . LEU A 1 89 ? 6.719 -2.893 -2.453 1.00 95.12 89 LEU A O 1
ATOM 712 N N . ILE A 1 90 ? 7.008 -3.154 -0.252 1.00 93.38 90 ILE A N 1
ATOM 713 C CA . ILE A 1 90 ? 8.468 -2.945 -0.276 1.00 93.38 90 ILE A CA 1
ATOM 714 C C . ILE A 1 90 ? 9.264 -4.249 -0.253 1.00 93.38 90 ILE A C 1
ATOM 716 O O . ILE A 1 90 ? 10.496 -4.217 -0.261 1.00 93.38 90 ILE A O 1
ATOM 720 N N . SER A 1 91 ? 8.589 -5.396 -0.181 1.00 92.12 91 SER A N 1
ATOM 721 C CA . SER A 1 91 ? 9.289 -6.671 -0.226 1.00 92.12 91 SER A CA 1
ATOM 722 C C . SER A 1 91 ? 9.914 -6.854 -1.604 1.00 92.12 91 SER A C 1
ATOM 724 O O . SER A 1 91 ? 9.279 -6.627 -2.632 1.00 92.12 91 SER A O 1
ATOM 726 N N . LYS A 1 92 ? 11.177 -7.266 -1.621 1.00 76.75 92 LYS A N 1
ATOM 727 C CA . LYS A 1 92 ? 11.787 -7.797 -2.834 1.00 76.75 92 LYS A CA 1
ATOM 728 C C . LYS A 1 92 ? 11.316 -9.236 -2.950 1.00 76.75 92 LYS A C 1
ATOM 730 O O . LYS A 1 92 ? 11.358 -9.957 -1.947 1.00 76.75 92 LYS A O 1
ATOM 735 N N . GLU A 1 93 ? 10.867 -9.664 -4.129 1.00 63.25 93 GLU A N 1
ATOM 736 C CA . GLU A 1 93 ? 10.766 -11.101 -4.361 1.00 63.25 93 GLU A CA 1
ATOM 737 C C . GLU A 1 93 ? 12.148 -11.682 -4.048 1.00 63.25 93 GLU A C 1
ATOM 739 O O . GLU A 1 93 ? 13.151 -11.332 -4.673 1.00 63.25 93 GLU A O 1
ATOM 744 N N . ILE A 1 94 ? 12.224 -12.549 -3.035 1.00 51.97 94 ILE A N 1
ATOM 745 C CA . ILE A 1 94 ? 13.330 -13.488 -2.959 1.00 51.97 94 ILE A CA 1
ATOM 746 C C . ILE A 1 94 ? 13.079 -14.398 -4.151 1.00 51.97 94 ILE A C 1
ATOM 748 O O . ILE A 1 94 ? 12.375 -15.402 -4.036 1.00 51.97 94 ILE A O 1
ATOM 752 N N . HIS A 1 95 ? 13.591 -14.017 -5.319 1.00 42.72 95 HIS A N 1
ATOM 753 C CA . HIS A 1 95 ? 13.803 -14.976 -6.378 1.00 42.72 95 HIS A CA 1
ATOM 754 C C . HIS A 1 95 ? 14.678 -16.046 -5.733 1.00 42.72 95 HIS A C 1
ATOM 756 O O . HIS A 1 95 ? 15.864 -15.821 -5.478 1.00 42.72 95 HIS A O 1
ATOM 762 N N . LYS A 1 96 ? 14.088 -17.195 -5.382 1.00 39.12 96 LYS A N 1
ATOM 763 C CA . LYS A 1 96 ? 14.879 -18.410 -5.249 1.00 39.12 96 LYS A CA 1
ATOM 764 C C . LYS A 1 96 ? 15.641 -18.479 -6.562 1.00 39.12 96 LYS A C 1
ATOM 766 O O . LYS A 1 96 ? 15.031 -18.664 -7.611 1.00 39.12 96 LYS A O 1
ATOM 771 N N . LYS A 1 97 ? 16.950 -18.245 -6.509 1.00 35.94 97 LYS A N 1
ATOM 772 C CA . LYS A 1 97 ? 17.838 -18.646 -7.586 1.00 35.94 97 LYS A CA 1
ATOM 773 C C . LYS A 1 97 ? 17.712 -20.165 -7.659 1.00 35.94 97 LYS A C 1
ATOM 775 O O . LYS A 1 97 ? 18.383 -20.884 -6.928 1.00 35.94 97 LYS A O 1
ATOM 780 N N . GLU A 1 98 ? 16.786 -20.662 -8.466 1.00 41.31 98 GLU A N 1
ATOM 781 C CA . GLU A 1 98 ? 16.855 -22.029 -8.959 1.00 41.31 98 GLU A CA 1
ATOM 782 C C . GLU A 1 98 ? 18.069 -22.067 -9.890 1.00 41.31 98 GLU A C 1
ATOM 784 O O . GLU A 1 98 ? 17.984 -21.671 -11.049 1.00 41.31 98 GLU A O 1
ATOM 789 N N . GLY A 1 99 ? 19.240 -22.412 -9.345 1.00 41.53 99 GLY A N 1
ATOM 790 C CA . GLY A 1 99 ? 20.468 -22.456 -10.138 1.00 41.53 99 GLY A CA 1
ATOM 791 C C . GLY A 1 99 ? 21.784 -22.296 -9.381 1.00 41.53 99 GLY A C 1
ATOM 792 O O . GLY A 1 99 ? 22.678 -21.639 -9.896 1.00 41.53 99 GLY A O 1
ATOM 793 N N . GLU A 1 100 ? 21.941 -22.896 -8.203 1.00 39.84 100 GLU A N 1
ATOM 794 C CA . GLU A 1 100 ? 23.270 -23.293 -7.711 1.00 39.84 100 GLU A CA 1
ATOM 795 C C . GLU A 1 100 ? 23.284 -24.822 -7.608 1.00 39.84 100 GLU A C 1
ATOM 797 O O . GLU A 1 100 ? 23.194 -25.414 -6.537 1.00 39.84 100 GLU A O 1
ATOM 802 N N . VAL A 1 101 ? 23.315 -25.481 -8.771 1.00 39.16 101 VAL A N 1
ATOM 803 C CA . VAL A 1 101 ? 23.906 -26.817 -8.853 1.00 39.16 101 VAL A CA 1
ATOM 804 C C . VAL A 1 101 ? 25.401 -26.570 -8.972 1.00 39.16 101 VAL A C 1
ATOM 806 O O . VAL A 1 101 ? 25.861 -26.081 -10.005 1.00 39.16 101 VAL A O 1
ATOM 809 N N . ASN A 1 102 ? 26.128 -26.855 -7.893 1.00 43.28 102 ASN A N 1
ATOM 810 C CA . ASN A 1 102 ? 27.584 -26.900 -7.877 1.00 43.28 102 ASN A CA 1
ATOM 811 C C . ASN A 1 102 ? 28.077 -27.686 -9.096 1.00 43.28 102 ASN A C 1
ATOM 813 O O . ASN A 1 102 ? 27.803 -28.880 -9.228 1.00 43.28 102 ASN A O 1
ATOM 817 N N . LYS A 1 103 ? 28.806 -27.013 -9.984 1.00 40.28 103 LYS A N 1
ATOM 818 C CA . LYS A 1 103 ? 29.819 -27.676 -10.797 1.00 40.28 103 LYS A CA 1
ATOM 819 C C . LYS A 1 103 ? 31.131 -27.513 -10.052 1.00 40.28 103 LYS A C 1
ATOM 821 O O . LYS A 1 103 ? 31.833 -26.529 -10.251 1.00 40.28 103 LYS A O 1
ATOM 826 N N . ASP A 1 104 ? 31.385 -28.461 -9.162 1.00 47.03 104 ASP A N 1
ATOM 827 C CA . ASP A 1 104 ? 32.747 -28.806 -8.792 1.00 47.03 104 ASP A CA 1
ATOM 828 C C . ASP A 1 104 ? 33.291 -29.678 -9.939 1.00 47.03 104 ASP A C 1
ATOM 830 O O . ASP A 1 104 ? 32.882 -30.831 -10.095 1.00 47.03 104 ASP A O 1
ATOM 834 N N . GLU A 1 105 ? 34.142 -29.088 -10.779 1.00 37.75 105 GLU A N 1
ATOM 835 C CA . GLU A 1 105 ? 35.181 -29.783 -11.556 1.00 37.75 105 GLU A CA 1
ATOM 836 C C . GLU A 1 105 ? 36.542 -29.229 -11.127 1.00 37.75 105 GLU A C 1
ATOM 838 O O . GLU A 1 105 ? 36.663 -27.984 -11.032 1.00 37.75 105 GLU A O 1
#

Radius of gyration: 15.89 Å; Cα contacts (8 Å, |Δi|>4): 92; chains: 1; bounding box: 49×40×32 Å

InterPro domains:
  IPR010180 CRISPR-associated protein, CXXC-CXXC [TIGR01908] (3-55)

Nearest PDB structures (foldseek):
  6ep3-assembly1_A  TM=3.888E-01  e=3.864E+00  Listeria monocytogenes EGD-e
  5f5w-assembly1_A  TM=2.792E-01  e=6.789E+00  Aquifex aeolicus VF5

pLDDT: mean 82.8, std 17.25, range [35.94, 95.94]

Secondary structure (DSSP, 8-state):
--HHHHHHHHHHHHHHHHHHHHHT-THHHHHHHHHHHHHHHTT-HHHHHHHHHHHHHHHT-PPPGGGGGGGSS-HHHHHHHHHHHHHHHTPPP----S-------

Organism: NCBI:txid1691940

Foldseek 3Di:
DDPVLLVVLLQLLQVLLVLCVVPPNNVVLVVLLVQLVVCLVVVNLPSNVVSQVVSCVVSVHDRDPSSVCLPDPDNVVVNSSSVSSSNSNNDDPPPPPPDPPDPPD